Protein AF-A0AAW9IAW8-F1 (afdb_monomer_lite)

Organism: Clostridium perfringens (NCBI:txid1502)

Sequence (149 aa):
YLLDQFAISFFNNRTDEYGGSLENRLRFSCEIVQEIKKKCGEDYPVSLRYSIKSFIKDWCKGGLPGEEFEEMGRDIPEGIEAAKILVAAGYDALNGDVGSYDSWYWSHPPMYQKKGLYLPYNEILKNAVDVPIITAGRMEDPELASDAI

Radius of gyration: 15.53 Å; chains: 1; bounding box: 40×34×40 Å

Foldseek 3Di:
DVLQCLQWQLNAPDPDQSDDDNCSSCVVVLVVQLVVCVVVHLPDAAEEAAALEAQDQDVLAGHDVVDDHDRNTHDNVSSLVNLVSNVVSRHQEYAYFHHDPSNVCRRVPDPPDDAQPCQVVVVSNVVRDDHYYRYDGRPVDVVCVVPGD

Structure (mmCIF, N/CA/C/O backbone):
data_AF-A0AAW9IAW8-F1
#
_entry.id   AF-A0AAW9IAW8-F1
#
loop_
_atom_site.group_PDB
_atom_site.id
_atom_site.type_symbol
_atom_site.label_atom_id
_atom_site.label_alt_id
_atom_site.label_comp_id
_atom_site.label_asym_id
_atom_site.label_entity_id
_atom_site.label_seq_id
_atom_site.pdbx_PDB_ins_code
_atom_site.Cartn_x
_atom_site.Cartn_y
_atom_site.Cartn_z
_atom_site.occupancy
_atom_site.B_iso_or_equiv
_atom_site.auth_seq_id
_atom_site.auth_comp_id
_atom_site.auth_asym_id
_atom_site.auth_atom_id
_atom_site.pdbx_PDB_model_num
ATOM 1 N N . TYR A 1 1 ? -0.659 8.633 -1.131 1.00 90.62 1 TYR A N 1
ATOM 2 C CA . TYR A 1 1 ? -1.938 9.289 -0.745 1.00 90.62 1 TYR A CA 1
ATOM 3 C C . TYR A 1 1 ? -1.949 9.613 0.750 1.00 90.62 1 TYR A C 1
ATOM 5 O O . TYR A 1 1 ? -0.890 9.532 1.348 1.00 90.62 1 TYR A O 1
ATOM 13 N N . LEU A 1 2 ? -3.083 10.004 1.359 1.00 96.50 2 LEU A N 1
ATOM 14 C CA . LEU A 1 2 ? -3.157 10.411 2.777 1.00 96.50 2 LEU A CA 1
ATOM 15 C C . LEU A 1 2 ? -2.524 9.386 3.733 1.00 96.50 2 LEU A C 1
ATOM 17 O O . LEU A 1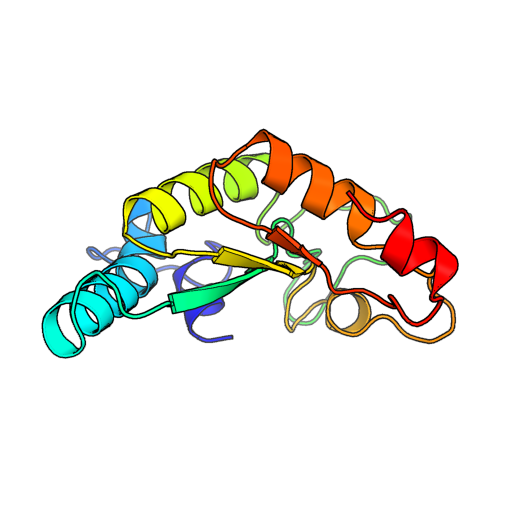 2 ? -1.711 9.759 4.569 1.00 96.50 2 LEU A O 1
ATOM 21 N N . LEU A 1 3 ? -2.844 8.097 3.578 1.00 96.50 3 LEU A N 1
ATOM 22 C CA . LEU A 1 3 ? -2.245 7.052 4.416 1.00 96.50 3 LEU A CA 1
ATOM 23 C C . LEU A 1 3 ? -0.727 6.966 4.231 1.00 96.50 3 LEU A C 1
ATOM 25 O O . LEU A 1 3 ? -0.013 6.820 5.212 1.00 96.50 3 LEU A O 1
ATOM 29 N N . ASP A 1 4 ? -0.213 7.154 3.012 1.00 95.00 4 ASP A N 1
ATOM 30 C CA . ASP A 1 4 ? 1.237 7.231 2.777 1.00 95.00 4 ASP A CA 1
ATOM 31 C C . ASP A 1 4 ? 1.866 8.496 3.361 1.00 95.00 4 ASP A C 1
ATOM 33 O O . ASP A 1 4 ? 3.003 8.450 3.816 1.00 95.00 4 ASP A O 1
ATOM 37 N N . GLN A 1 5 ? 1.144 9.622 3.371 1.00 95.75 5 GLN A N 1
ATOM 38 C CA . GLN A 1 5 ? 1.628 10.866 3.975 1.00 95.75 5 GLN A CA 1
ATOM 39 C C . GLN A 1 5 ? 1.830 10.719 5.482 1.00 95.75 5 GLN A C 1
ATOM 41 O O . GLN A 1 5 ? 2.714 11.371 6.020 1.00 95.75 5 GLN A O 1
ATOM 46 N N . PHE A 1 6 ? 1.043 9.867 6.145 1.00 97.94 6 PHE A N 1
ATOM 47 C CA . PHE A 1 6 ? 1.281 9.465 7.532 1.00 97.94 6 PHE A CA 1
ATOM 48 C C . PHE A 1 6 ? 2.351 8.374 7.626 1.00 97.94 6 PHE A C 1
ATOM 50 O O . PHE A 1 6 ? 3.254 8.459 8.456 1.00 97.94 6 PHE A O 1
ATOM 57 N N . ALA A 1 7 ? 2.273 7.360 6.768 1.00 96.69 7 ALA A N 1
ATOM 58 C CA . ALA A 1 7 ? 3.070 6.154 6.895 1.00 96.69 7 ALA A CA 1
ATOM 59 C C . ALA A 1 7 ? 4.531 6.314 6.465 1.00 96.69 7 ALA A C 1
ATOM 61 O O . ALA A 1 7 ? 5.339 5.509 6.901 1.00 96.69 7 ALA A O 1
ATOM 62 N N . ILE A 1 8 ? 4.898 7.271 5.610 1.00 96.25 8 ILE A N 1
ATOM 63 C CA . ILE A 1 8 ? 6.266 7.427 5.086 1.0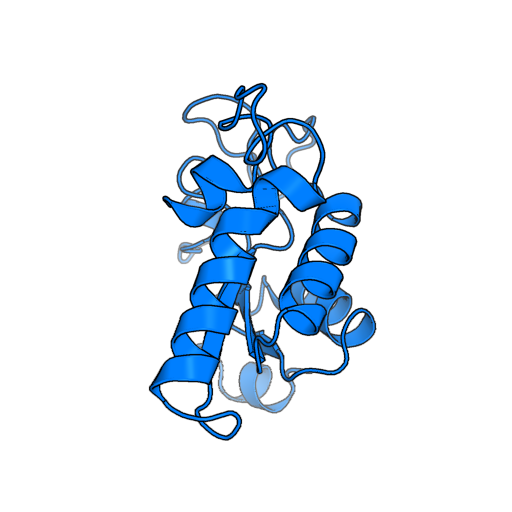0 96.25 8 ILE A CA 1
ATOM 64 C C . ILE A 1 8 ? 6.962 8.581 5.814 1.00 96.25 8 ILE A C 1
ATOM 66 O O . ILE A 1 8 ? 6.464 9.708 5.822 1.00 96.25 8 ILE A O 1
ATOM 70 N N . SER A 1 9 ? 8.133 8.311 6.393 1.00 96.00 9 SER A N 1
ATOM 71 C CA . SER A 1 9 ? 8.929 9.283 7.163 1.00 96.00 9 SER A CA 1
ATOM 72 C C . SER A 1 9 ? 9.301 10.537 6.363 1.00 96.00 9 SER A C 1
ATOM 74 O O . SER A 1 9 ? 9.316 11.628 6.920 1.00 96.00 9 SER A O 1
ATOM 76 N N . PHE A 1 10 ? 9.510 10.408 5.050 1.00 95.88 10 PHE A N 1
ATOM 77 C CA . PHE A 1 10 ? 9.766 11.535 4.147 1.00 95.88 10 PHE A CA 1
ATOM 78 C C . PHE A 1 10 ? 8.673 12.614 4.187 1.00 95.88 10 PHE A C 1
ATOM 80 O O . PHE A 1 10 ? 8.967 13.808 4.128 1.00 95.88 10 PHE A O 1
ATOM 87 N N . PHE A 1 11 ? 7.407 12.205 4.311 1.00 95.88 11 PHE A N 1
ATOM 88 C CA . PHE A 1 11 ? 6.271 13.126 4.377 1.00 95.88 11 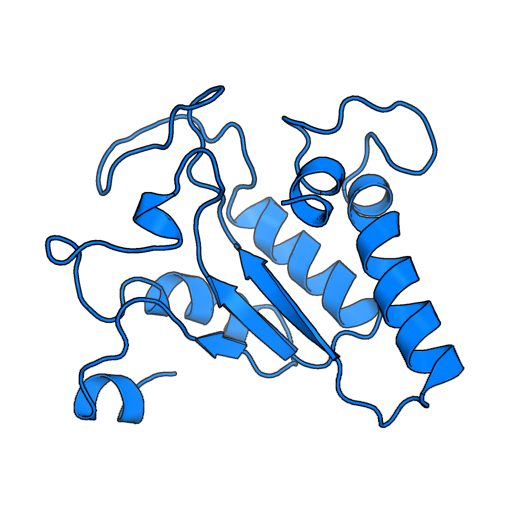PHE A CA 1
ATOM 89 C C . PHE A 1 11 ? 5.874 13.447 5.821 1.00 95.88 11 PHE A C 1
ATOM 91 O O . PHE A 1 11 ? 5.493 14.581 6.123 1.00 95.88 11 PHE A O 1
ATOM 98 N N . ASN A 1 12 ? 5.975 12.467 6.721 1.00 97.56 12 ASN A N 1
ATOM 99 C CA . ASN A 1 12 ? 5.549 12.606 8.104 1.00 97.56 12 ASN A CA 1
ATOM 100 C C . ASN A 1 12 ? 6.699 13.005 9.034 1.00 97.56 12 ASN A C 1
ATOM 102 O O . ASN A 1 12 ? 7.384 12.162 9.610 1.00 97.56 12 ASN A O 1
ATOM 106 N N . ASN A 1 13 ? 6.824 14.311 9.250 1.00 97.12 13 ASN A N 1
ATOM 107 C CA . ASN A 1 13 ? 7.800 14.904 10.166 1.00 97.12 13 ASN A CA 1
ATOM 108 C C . ASN A 1 13 ? 7.183 15.288 11.527 1.00 97.12 13 ASN A C 1
ATOM 110 O O . ASN A 1 13 ? 7.689 16.175 12.216 1.00 97.12 13 ASN A O 1
ATOM 114 N N . ARG A 1 14 ? 6.045 14.686 11.900 1.00 97.94 14 ARG A N 1
ATOM 115 C CA . ARG A 1 14 ? 5.368 14.967 13.175 1.00 97.94 14 ARG A CA 1
ATOM 116 C C . ARG A 1 14 ? 6.168 14.406 14.350 1.00 97.94 14 ARG A C 1
ATOM 118 O O . ARG A 1 14 ? 6.861 13.400 14.227 1.00 97.94 14 ARG A O 1
ATOM 125 N N . THR A 1 15 ? 5.998 15.027 15.512 1.00 97.94 15 THR A N 1
ATOM 126 C CA . THR A 1 15 ? 6.614 14.606 16.783 1.00 97.94 15 THR A CA 1
ATOM 127 C C . THR A 1 15 ? 5.586 14.181 17.834 1.00 97.94 15 THR A C 1
ATOM 129 O O . THR A 1 15 ? 5.933 14.028 19.001 1.00 97.94 15 THR A O 1
ATOM 132 N N . ASP A 1 16 ? 4.317 14.065 17.447 1.00 98.25 16 ASP A N 1
ATOM 133 C CA . ASP A 1 16 ? 3.243 13.556 18.300 1.00 98.25 16 ASP A CA 1
ATOM 134 C C . ASP A 1 16 ? 3.035 12.048 18.099 1.00 98.25 16 ASP A C 1
ATOM 136 O O . ASP A 1 16 ? 3.843 11.375 17.453 1.00 98.25 16 ASP A O 1
ATOM 140 N N . GLU A 1 17 ? 1.955 11.496 18.652 1.00 98.12 17 GLU A N 1
ATOM 141 C CA . GLU A 1 17 ? 1.655 10.063 18.612 1.00 98.12 17 GLU A CA 1
ATOM 142 C C . GLU A 1 17 ? 1.400 9.491 17.206 1.00 98.12 17 GLU A C 1
ATOM 144 O O . GLU A 1 17 ? 1.306 8.269 17.064 1.00 98.12 17 GLU A O 1
ATOM 149 N N . TYR A 1 18 ? 1.334 10.338 16.173 1.00 98.25 18 TYR A N 1
ATOM 150 C CA . TYR A 1 18 ? 1.190 9.933 14.773 1.00 98.25 18 TYR A CA 1
ATOM 151 C C . TYR A 1 18 ? 2.483 10.076 13.958 1.00 98.25 18 TYR A C 1
ATOM 153 O O . TYR A 1 18 ? 2.448 9.903 12.741 1.00 98.25 18 TYR A O 1
ATOM 161 N N . GLY A 1 19 ? 3.616 10.424 14.577 1.00 97.50 19 GLY A N 1
ATOM 162 C CA . GLY A 1 19 ? 4.909 10.586 13.905 1.00 97.50 19 GLY A CA 1
ATOM 163 C C . GLY A 1 19 ? 6.081 9.922 14.629 1.00 97.50 19 GLY A C 1
ATOM 164 O O . GLY A 1 19 ? 5.947 9.359 15.719 1.00 97.50 19 GLY A O 1
ATOM 165 N N . GLY A 1 20 ? 7.257 9.972 14.001 1.00 96.75 20 GLY A N 1
ATOM 166 C CA . GLY A 1 20 ? 8.473 9.334 14.506 1.00 96.75 20 GLY A CA 1
ATOM 167 C C . GLY A 1 20 ? 8.544 7.846 14.157 1.00 96.75 20 GLY A C 1
ATOM 168 O O . GLY A 1 20 ? 8.893 7.490 13.029 1.00 96.75 20 GLY A O 1
ATOM 169 N N . SER A 1 21 ? 8.249 6.973 15.124 1.00 97.75 21 SER A N 1
ATOM 170 C CA . SER A 1 21 ? 8.378 5.519 14.940 1.00 97.75 21 SER A CA 1
ATOM 171 C C . SER A 1 21 ? 7.435 4.986 13.853 1.00 97.75 21 SER A C 1
ATOM 173 O O . SER A 1 21 ? 6.449 5.633 13.489 1.00 97.75 21 SER A O 1
ATOM 175 N N . LEU A 1 22 ? 7.736 3.800 13.315 1.00 97.81 22 LEU A N 1
ATOM 176 C CA . LEU A 1 22 ? 6.896 3.170 12.294 1.00 97.81 22 LEU A CA 1
ATOM 177 C C . LEU A 1 22 ? 5.479 2.901 12.824 1.00 97.81 22 LEU A C 1
ATOM 179 O O . LEU A 1 22 ? 4.499 3.172 12.135 1.00 97.81 22 LEU A O 1
ATOM 183 N N . GLU A 1 23 ? 5.365 2.452 14.072 1.00 98.12 23 GLU A N 1
ATOM 184 C CA . GLU A 1 23 ? 4.093 2.189 14.747 1.00 98.12 23 GLU A CA 1
ATOM 185 C C . GLU A 1 23 ? 3.245 3.457 14.863 1.00 98.12 23 GLU A C 1
ATOM 187 O O . GLU A 1 23 ? 2.051 3.428 14.573 1.00 98.12 23 GLU A O 1
ATOM 192 N N . ASN A 1 24 ? 3.854 4.588 15.233 1.00 98.44 24 ASN A N 1
ATOM 193 C CA . ASN A 1 24 ? 3.153 5.868 15.307 1.00 98.44 24 ASN A CA 1
ATOM 194 C C . ASN A 1 24 ? 2.713 6.354 13.923 1.00 98.44 24 ASN A C 1
ATOM 196 O O . ASN A 1 24 ? 1.574 6.779 13.749 1.00 98.44 24 ASN A O 1
ATOM 200 N N . ARG A 1 25 ? 3.581 6.239 12.914 1.00 98.38 25 ARG A N 1
ATOM 201 C CA . ARG A 1 25 ? 3.252 6.600 11.527 1.00 98.38 25 ARG A CA 1
ATOM 202 C C . ARG A 1 25 ? 2.105 5.762 10.954 1.00 98.38 25 ARG A C 1
ATOM 204 O O . ARG A 1 25 ? 1.297 6.274 10.181 1.00 98.38 25 ARG A O 1
ATOM 211 N N . LEU A 1 26 ? 2.009 4.490 11.338 1.00 98.44 26 LEU A N 1
ATOM 212 C CA . LEU A 1 26 ? 0.940 3.580 10.911 1.00 98.44 26 LEU A CA 1
ATOM 213 C C . LEU A 1 26 ? -0.311 3.641 11.792 1.00 98.44 26 LEU A C 1
ATOM 215 O O . LEU A 1 26 ? -1.353 3.142 11.367 1.00 98.44 26 LEU A O 1
ATOM 219 N N . ARG A 1 27 ? -0.245 4.287 12.964 1.00 98.56 27 ARG A N 1
ATOM 220 C CA . ARG A 1 27 ? -1.353 4.404 13.927 1.00 98.56 27 ARG A CA 1
ATOM 221 C C . ARG A 1 27 ? -2.654 4.823 13.261 1.00 98.56 27 ARG A C 1
ATOM 223 O O . ARG A 1 27 ? -3.670 4.171 13.458 1.00 98.56 27 ARG A O 1
ATOM 230 N N . PHE A 1 28 ? -2.598 5.850 12.415 1.00 98.50 28 PHE A N 1
ATOM 231 C CA . PHE A 1 28 ? -3.776 6.353 11.714 1.00 98.50 28 PHE A CA 1
ATOM 232 C C . PHE A 1 28 ? -4.423 5.283 10.814 1.00 98.50 28 PHE A C 1
ATOM 234 O O . PHE A 1 28 ? -5.636 5.089 10.842 1.00 98.50 28 PHE A O 1
ATOM 241 N N . SER A 1 29 ? -3.617 4.530 10.060 1.00 98.31 29 SER A N 1
ATOM 242 C CA . SER A 1 29 ? -4.098 3.424 9.220 1.00 98.31 29 SER A CA 1
ATOM 243 C C . SER A 1 29 ? -4.671 2.266 10.043 1.00 98.31 29 SER A C 1
ATOM 245 O O . SER A 1 29 ? -5.621 1.621 9.595 1.00 98.31 29 SER A O 1
ATOM 247 N N . CYS A 1 30 ? -4.106 1.999 11.223 1.00 98.62 30 CYS A N 1
ATOM 248 C CA . CYS A 1 30 ? -4.581 0.970 12.148 1.00 98.62 30 CYS A CA 1
ATOM 249 C C . CYS A 1 30 ? -5.922 1.356 12.788 1.00 98.62 30 CYS A C 1
ATOM 251 O O . CYS A 1 30 ? -6.853 0.557 12.798 1.00 98.62 30 CYS A O 1
ATOM 253 N N . GLU A 1 31 ? -6.055 2.592 13.265 1.00 98.62 31 GLU A N 1
ATOM 254 C CA . GLU A 1 31 ? -7.296 3.098 13.866 1.00 98.62 31 GLU A CA 1
ATOM 255 C C . GLU A 1 31 ? -8.457 3.090 12.863 1.00 98.62 31 GLU A C 1
ATOM 257 O O . GLU A 1 31 ? -9.585 2.761 13.227 1.00 98.62 31 GLU A O 1
ATOM 262 N N . ILE A 1 32 ? -8.186 3.371 11.583 1.00 98.50 32 ILE A N 1
ATOM 263 C CA . ILE A 1 32 ? -9.199 3.299 10.521 1.00 98.50 32 ILE A CA 1
ATOM 264 C C . ILE A 1 32 ? -9.787 1.891 10.403 1.00 98.50 32 ILE A C 1
ATOM 266 O O . ILE A 1 32 ? -11.010 1.748 10.421 1.00 98.50 32 ILE A O 1
ATOM 270 N N . VAL A 1 33 ? -8.955 0.850 10.282 1.00 98.50 33 VAL A N 1
ATOM 271 C CA . VAL A 1 33 ? -9.476 -0.520 10.142 1.00 98.50 33 VAL A CA 1
ATOM 272 C C . VAL A 1 33 ? -10.175 -0.983 11.415 1.00 98.50 33 VAL A C 1
ATOM 274 O O . VAL A 1 33 ? -11.253 -1.566 11.331 1.00 98.50 33 VAL A O 1
ATOM 277 N N . GLN A 1 34 ? -9.645 -0.630 12.586 1.00 98.50 34 GLN A N 1
ATOM 278 C CA . GLN A 1 34 ? -10.258 -0.952 13.875 1.00 98.50 34 GLN A CA 1
ATOM 279 C C . GLN A 1 34 ? -11.643 -0.313 14.028 1.00 98.50 34 GLN A C 1
ATOM 281 O O . GLN A 1 34 ? -12.587 -0.980 14.450 1.00 98.50 34 GLN A O 1
ATOM 286 N N . GLU A 1 35 ? -11.810 0.954 13.643 1.00 98.56 35 GLU A N 1
ATOM 287 C CA . GLU A 1 35 ? -13.119 1.612 13.692 1.00 98.56 35 GLU A CA 1
ATOM 288 C C . GLU A 1 35 ? -14.087 1.067 12.628 1.00 98.56 35 GLU A C 1
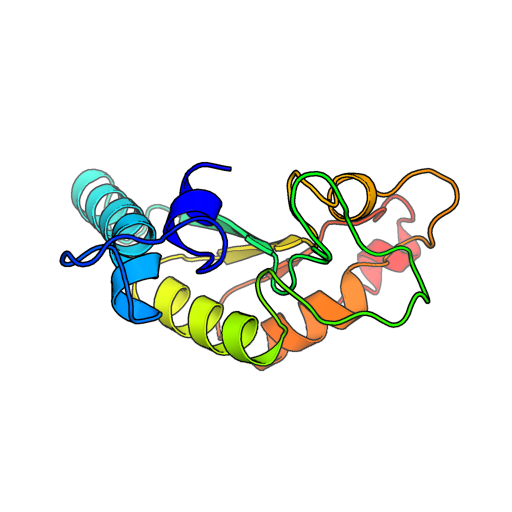ATOM 290 O O . GLU A 1 35 ? -15.284 0.952 12.905 1.00 98.56 35 GLU A O 1
ATOM 295 N N . ILE A 1 36 ? -13.599 0.648 11.451 1.00 98.50 36 ILE A N 1
ATOM 296 C CA . ILE A 1 36 ? -14.427 -0.071 10.465 1.00 98.50 36 ILE A CA 1
ATOM 297 C C . ILE A 1 36 ? -14.927 -1.393 11.059 1.00 98.50 36 ILE A C 1
ATOM 299 O O . ILE A 1 36 ? -16.135 -1.636 11.048 1.00 98.50 36 ILE A O 1
ATOM 303 N N . LYS A 1 37 ? -14.038 -2.219 11.621 1.00 98.19 37 LYS A N 1
ATOM 304 C CA . LYS A 1 37 ? -14.382 -3.515 12.234 1.00 98.19 37 LYS A CA 1
ATOM 305 C C . LYS A 1 37 ? -15.356 -3.350 13.399 1.00 98.19 37 LYS A C 1
ATOM 307 O O . LYS A 1 37 ? -16.404 -3.988 13.430 1.00 98.19 37 LYS A O 1
ATOM 312 N N . LYS A 1 38 ? -15.119 -2.377 14.278 1.00 98.38 38 LYS A N 1
ATOM 313 C CA . LYS A 1 38 ? -16.029 -2.028 15.381 1.00 98.38 38 LYS A CA 1
ATOM 314 C C . LYS A 1 38 ? -17.422 -1.607 14.910 1.00 98.38 38 LYS A C 1
ATOM 316 O O . LYS A 1 38 ? -18.407 -1.864 15.603 1.00 98.38 38 LYS A O 1
ATOM 321 N N . LYS A 1 39 ? -17.528 -0.924 13.765 1.00 98.50 39 LYS A N 1
ATOM 322 C CA . LYS A 1 39 ? -18.808 -0.416 13.255 1.00 98.50 39 LYS A CA 1
ATOM 323 C C . LYS A 1 39 ? -19.568 -1.430 12.403 1.00 98.50 39 LYS A C 1
ATOM 325 O O . LYS A 1 39 ? -20.799 -1.444 12.457 1.00 98.50 39 LYS A O 1
ATOM 330 N N . CYS A 1 40 ? -18.851 -2.228 11.620 1.00 98.19 40 CYS A N 1
ATOM 331 C CA . CYS A 1 40 ? -19.409 -3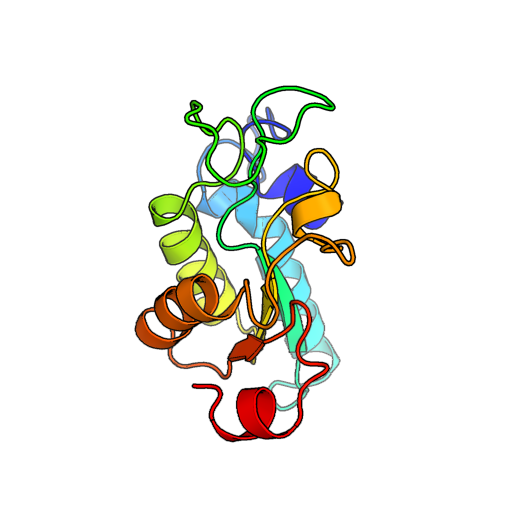.137 10.620 1.00 98.19 40 CYS A CA 1
ATOM 332 C C . CYS A 1 40 ? -19.406 -4.611 11.063 1.00 98.19 40 CYS A C 1
ATOM 334 O O . CYS A 1 40 ? -20.108 -5.415 10.456 1.00 98.19 40 CYS A O 1
ATOM 336 N N . GLY A 1 41 ? -18.669 -4.948 12.124 1.00 97.31 41 GLY A N 1
ATOM 337 C CA . GLY A 1 41 ? -18.450 -6.308 12.615 1.00 97.31 41 GLY A CA 1
ATOM 338 C C . GLY A 1 41 ? -17.113 -6.894 12.154 1.00 97.31 41 GLY A C 1
ATOM 339 O O . GLY A 1 41 ? -16.578 -6.512 11.112 1.00 97.31 41 GLY A O 1
ATOM 340 N N . GLU A 1 42 ? -16.593 -7.852 12.925 1.00 96.06 42 GLU A N 1
ATOM 341 C CA . GLU A 1 42 ? -15.297 -8.496 12.658 1.00 96.06 42 GLU A CA 1
ATOM 342 C C . GLU A 1 42 ? -15.264 -9.241 11.313 1.00 96.06 42 GLU A C 1
ATOM 344 O O . GLU A 1 42 ? -14.247 -9.225 10.622 1.00 96.06 42 GLU A O 1
ATOM 349 N N . ASP A 1 43 ? -16.402 -9.799 10.889 1.00 96.62 43 ASP A N 1
ATOM 350 C CA . ASP A 1 43 ? -16.542 -10.530 9.622 1.00 96.62 43 ASP A CA 1
ATOM 351 C C . ASP A 1 43 ? -16.629 -9.612 8.385 1.00 96.62 43 ASP A C 1
ATOM 353 O O . ASP A 1 43 ? -16.691 -10.098 7.254 1.00 96.62 43 ASP A O 1
ATOM 357 N N . TYR A 1 44 ? -16.672 -8.284 8.560 1.00 98.06 44 TYR A N 1
ATOM 358 C CA . TYR A 1 44 ? -16.715 -7.351 7.435 1.00 98.06 44 TYR A CA 1
ATOM 359 C C . TYR A 1 44 ? -15.327 -7.251 6.778 1.00 98.06 44 TYR A C 1
ATOM 361 O O . TYR A 1 44 ? -14.388 -6.811 7.446 1.00 98.06 44 TYR A O 1
ATOM 369 N N . PRO A 1 45 ? -15.160 -7.616 5.491 1.00 97.62 45 PRO A N 1
ATOM 370 C CA . PRO A 1 45 ? -13.847 -7.656 4.860 1.00 97.62 45 PRO A CA 1
ATOM 371 C C . PRO A 1 45 ? -13.313 -6.249 4.569 1.00 97.62 45 PRO A C 1
ATOM 373 O O . PRO A 1 45 ? -13.978 -5.427 3.931 1.00 97.62 45 PRO A O 1
ATOM 376 N N . VAL A 1 46 ? -12.077 -5.987 4.987 1.00 98.25 46 VAL A N 1
ATOM 377 C CA . VAL A 1 46 ? -11.360 -4.730 4.775 1.00 98.25 46 VAL A CA 1
ATOM 378 C C . VAL A 1 46 ? -10.007 -5.020 4.138 1.00 98.25 46 VAL A C 1
ATOM 380 O O . VAL A 1 46 ? -9.108 -5.580 4.760 1.00 98.25 46 VAL A O 1
ATOM 383 N N . SER A 1 47 ? -9.840 -4.591 2.889 1.00 97.69 47 SER A N 1
ATOM 384 C CA . SER A 1 47 ? -8.559 -4.660 2.184 1.00 97.69 47 SER A CA 1
ATOM 385 C C . SER A 1 47 ? -7.859 -3.305 2.163 1.00 97.69 47 SER A C 1
ATOM 387 O O . SER A 1 47 ? -8.515 -2.288 1.915 1.00 97.69 47 SER A O 1
ATOM 389 N N . LEU A 1 48 ? -6.533 -3.292 2.297 1.00 97.50 48 LEU A N 1
ATOM 390 C CA . LEU A 1 48 ? -5.718 -2.091 2.096 1.00 97.50 48 LEU A CA 1
ATOM 391 C C . LEU A 1 48 ? -4.970 -2.158 0.766 1.00 97.50 48 LEU A C 1
ATOM 393 O O . LEU A 1 48 ? -4.302 -3.149 0.488 1.00 97.50 48 LEU A O 1
ATOM 397 N N . ARG A 1 49 ? -5.018 -1.085 -0.032 1.00 95.62 49 ARG A N 1
ATOM 398 C CA . ARG A 1 49 ? -4.082 -0.920 -1.152 1.00 95.62 49 ARG A CA 1
ATOM 399 C C . ARG A 1 49 ? -2.732 -0.476 -0.610 1.00 95.62 49 ARG A C 1
ATOM 401 O O . ARG A 1 49 ? -2.648 0.578 0.018 1.00 95.62 49 ARG A O 1
ATOM 408 N N . TYR A 1 50 ? -1.722 -1.313 -0.802 1.00 95.88 50 TYR A N 1
ATOM 409 C CA . TYR A 1 50 ? -0.486 -1.261 -0.044 1.00 95.88 50 TYR A CA 1
ATOM 410 C C . TYR A 1 50 ? 0.739 -1.453 -0.939 1.00 95.88 50 TYR A C 1
ATOM 412 O O . TYR A 1 50 ? 0.896 -2.496 -1.576 1.00 95.88 50 TYR A O 1
ATOM 420 N N . SER A 1 51 ? 1.639 -0.469 -0.892 1.00 95.12 51 SER A N 1
ATOM 421 C CA . SER A 1 51 ? 2.924 -0.514 -1.583 1.00 95.12 51 SER A CA 1
ATOM 422 C C . SER A 1 51 ? 4.030 -0.985 -0.644 1.00 95.12 51 SER A C 1
ATOM 424 O O . SER A 1 51 ? 4.338 -0.301 0.337 1.00 95.12 51 SER A O 1
ATOM 426 N N . ILE A 1 52 ? 4.680 -2.114 -0.948 1.00 95.50 52 ILE A N 1
ATOM 427 C CA . ILE A 1 52 ? 5.827 -2.588 -0.145 1.00 95.50 52 ILE A CA 1
ATOM 428 C C . ILE A 1 52 ? 7.064 -1.692 -0.315 1.00 95.50 52 ILE A C 1
ATOM 430 O O . ILE A 1 52 ? 7.864 -1.565 0.603 1.00 95.50 52 ILE A O 1
ATOM 434 N N . LYS A 1 53 ? 7.210 -1.037 -1.473 1.00 95.81 53 LYS A N 1
ATOM 435 C CA . LYS A 1 53 ? 8.319 -0.124 -1.779 1.00 95.81 53 LYS A CA 1
ATOM 436 C C . LYS A 1 53 ? 7.818 1.104 -2.528 1.00 95.81 53 LYS A C 1
ATOM 438 O O . LYS A 1 53 ? 7.026 0.965 -3.461 1.00 95.81 53 LYS A O 1
ATOM 443 N N . SER A 1 54 ? 8.290 2.290 -2.144 1.00 96.00 54 SER A N 1
ATOM 444 C CA . SER A 1 54 ? 7.789 3.564 -2.678 1.00 96.00 54 SER A CA 1
ATOM 445 C C . SER A 1 54 ? 8.507 4.065 -3.931 1.00 96.00 54 SER A C 1
ATOM 447 O O . SER A 1 54 ? 7.907 4.837 -4.674 1.00 96.00 54 SER A O 1
ATOM 449 N N . PHE A 1 55 ? 9.747 3.656 -4.202 1.00 96.25 55 PHE A N 1
ATOM 450 C CA . PHE A 1 55 ? 10.534 4.109 -5.358 1.00 96.25 55 PHE A CA 1
ATOM 451 C C . PHE A 1 55 ? 10.707 5.637 -5.457 1.00 96.25 55 PHE A C 1
ATOM 453 O O . PHE A 1 55 ? 10.680 6.198 -6.554 1.00 96.25 55 PHE A O 1
ATOM 460 N N . ILE A 1 56 ? 10.875 6.325 -4.330 1.00 96.25 56 ILE A N 1
ATOM 461 C CA . ILE A 1 56 ? 11.065 7.779 -4.253 1.00 96.25 56 ILE A CA 1
ATOM 462 C C . ILE A 1 56 ? 12.558 8.083 -4.121 1.00 96.25 56 ILE A C 1
ATOM 464 O O . ILE A 1 56 ? 13.223 7.572 -3.225 1.00 96.25 56 ILE A O 1
ATOM 468 N N . LYS A 1 57 ? 13.070 8.954 -4.995 1.00 95.25 57 LYS A N 1
ATOM 469 C CA . LYS A 1 57 ? 14.427 9.520 -4.907 1.00 95.25 57 LYS A CA 1
ATOM 470 C C . LYS A 1 57 ? 14.448 10.868 -4.202 1.00 95.25 57 LYS A C 1
ATOM 472 O O . LYS A 1 57 ? 15.430 11.211 -3.565 1.00 95.25 57 LYS A O 1
ATOM 477 N N . ASP A 1 58 ? 13.405 11.667 -4.409 1.00 94.44 58 ASP A N 1
ATOM 478 C CA . ASP A 1 58 ? 13.263 13.025 -3.883 1.00 94.44 58 ASP A CA 1
ATOM 479 C C . ASP A 1 58 ? 11.815 13.499 -4.108 1.00 94.44 58 ASP A C 1
ATOM 481 O O . ASP A 1 58 ? 11.026 12.829 -4.783 1.00 94.44 58 ASP A O 1
ATOM 485 N N . TRP A 1 59 ? 11.481 14.688 -3.612 1.00 92.19 59 TRP A N 1
ATOM 486 C CA . TRP A 1 59 ? 10.206 15.351 -3.861 1.00 92.19 59 TRP A CA 1
ATOM 487 C C . TRP A 1 59 ? 9.925 15.480 -5.363 1.00 92.19 59 TRP A C 1
ATOM 489 O O . TRP A 1 59 ? 10.710 16.066 -6.117 1.00 92.19 59 TRP A O 1
ATOM 499 N N . CYS A 1 60 ? 8.788 14.941 -5.799 1.00 91.38 60 CYS A N 1
ATOM 500 C CA . CYS A 1 60 ? 8.371 14.828 -7.194 1.00 91.38 60 CYS A CA 1
ATOM 501 C C . CYS A 1 60 ? 9.362 14.068 -8.098 1.00 91.38 60 CYS A C 1
ATOM 503 O O . CYS A 1 60 ? 9.368 14.282 -9.314 1.00 91.38 60 CYS A O 1
ATOM 505 N N . LYS A 1 61 ? 10.211 13.192 -7.541 1.00 94.38 61 LYS A N 1
ATOM 506 C CA . LYS A 1 61 ? 11.168 12.381 -8.309 1.00 94.38 61 LYS A CA 1
ATOM 507 C C . LYS A 1 61 ? 11.102 10.912 -7.896 1.00 94.38 61 LYS A C 1
ATOM 509 O O . LYS A 1 61 ? 11.694 10.506 -6.900 1.00 94.38 61 LYS A O 1
ATOM 514 N N . GLY A 1 62 ? 10.462 10.090 -8.720 1.00 94.38 62 GLY A N 1
ATOM 515 C CA . GLY A 1 62 ? 10.566 8.634 -8.629 1.00 94.38 62 GLY A CA 1
ATOM 516 C C . GLY A 1 62 ? 11.858 8.091 -9.248 1.00 94.38 62 GLY A C 1
ATOM 517 O O . GLY A 1 62 ? 12.401 8.705 -10.174 1.00 94.38 62 GLY A O 1
ATOM 518 N N . GLY A 1 63 ? 12.331 6.940 -8.775 1.00 94.31 63 GLY A N 1
ATOM 519 C CA . GLY A 1 63 ? 13.430 6.187 -9.393 1.00 94.31 63 GLY A CA 1
ATOM 520 C C . GLY A 1 63 ? 12.967 5.370 -10.594 1.00 94.31 63 GLY A C 1
ATOM 521 O O . GLY A 1 63 ? 11.881 4.809 -10.565 1.00 94.31 63 GLY A O 1
ATOM 522 N N . LEU A 1 64 ? 13.752 5.294 -11.662 1.00 91.38 64 LEU A N 1
ATOM 523 C CA . LEU A 1 64 ? 13.387 4.568 -12.879 1.00 91.38 64 LEU A CA 1
ATOM 524 C C . LEU A 1 64 ? 13.642 3.056 -12.738 1.00 91.38 64 LEU A C 1
ATOM 526 O O . LEU A 1 64 ? 14.495 2.637 -11.954 1.00 91.38 64 LEU A O 1
ATOM 530 N N . PRO A 1 65 ? 12.949 2.201 -13.514 1.00 87.25 65 PRO A N 1
ATOM 531 C CA . PRO A 1 65 ? 13.272 0.779 -13.566 1.00 87.25 65 PRO A CA 1
ATOM 532 C C . PRO A 1 65 ? 14.746 0.540 -13.931 1.00 87.25 65 PRO A C 1
ATOM 534 O O . PRO A 1 65 ? 15.202 0.974 -14.986 1.00 87.25 65 PRO A O 1
ATOM 537 N N . GLY A 1 66 ? 15.476 -0.167 -13.063 1.00 87.00 66 GLY A N 1
ATOM 538 C CA . GLY A 1 66 ? 16.905 -0.462 -13.236 1.00 87.00 66 GLY A CA 1
ATOM 539 C C . GLY A 1 66 ? 17.857 0.668 -12.830 1.00 87.00 66 GLY A C 1
ATOM 540 O O . GLY A 1 66 ? 19.066 0.500 -12.953 1.00 87.00 66 GLY A O 1
ATOM 541 N N . GLU A 1 67 ? 17.343 1.801 -12.353 1.00 92.69 67 GLU A N 1
ATOM 542 C CA . GLU A 1 67 ? 18.162 2.863 -11.774 1.00 92.69 67 GLU A CA 1
ATOM 543 C C . GLU A 1 67 ? 18.560 2.505 -10.337 1.00 92.69 67 GLU A C 1
ATOM 545 O O . GLU A 1 67 ? 17.725 2.070 -9.543 1.00 92.69 67 GLU A O 1
ATOM 550 N N . GLU A 1 68 ? 19.827 2.727 -9.994 1.00 92.69 68 GLU A N 1
ATOM 551 C CA . GLU A 1 68 ? 20.301 2.661 -8.613 1.00 92.69 68 GLU A CA 1
ATOM 552 C C . GLU A 1 68 ? 20.120 4.024 -7.939 1.00 92.69 68 GLU A C 1
ATOM 554 O O . GLU A 1 68 ? 20.538 5.055 -8.468 1.00 92.69 68 GLU A O 1
ATOM 559 N N . PHE A 1 69 ? 19.479 4.035 -6.772 1.00 94.00 69 PHE A N 1
ATOM 560 C CA . PHE A 1 69 ? 19.236 5.242 -5.988 1.00 94.00 69 PHE A CA 1
ATOM 561 C C . PHE A 1 69 ? 19.037 4.903 -4.509 1.00 94.00 69 PHE A C 1
ATOM 563 O O . PHE A 1 69 ? 18.697 3.772 -4.157 1.00 94.00 69 PHE A O 1
ATOM 570 N N . GLU A 1 70 ? 19.218 5.901 -3.648 1.00 94.12 70 GLU A N 1
ATOM 571 C CA . GLU A 1 70 ? 18.848 5.818 -2.237 1.00 94.12 70 GLU A CA 1
ATOM 572 C C . GLU A 1 70 ? 17.338 6.039 -2.090 1.00 94.12 70 GLU A C 1
ATOM 574 O O . GLU A 1 70 ? 16.800 7.051 -2.541 1.00 94.12 70 GLU A O 1
ATOM 579 N N . GLU A 1 71 ? 16.642 5.062 -1.507 1.00 95.56 71 GLU A N 1
ATOM 580 C CA . GLU A 1 71 ? 15.199 5.146 -1.287 1.00 95.56 71 GLU A CA 1
ATOM 581 C C . GLU A 1 71 ? 14.905 6.159 -0.178 1.00 95.56 71 GLU A C 1
ATOM 583 O O . GLU A 1 71 ? 15.210 5.919 0.986 1.00 95.56 71 GLU A O 1
ATOM 588 N N . MET A 1 72 ? 14.272 7.270 -0.549 1.00 95.44 72 MET A N 1
ATOM 589 C CA . MET A 1 72 ? 13.781 8.272 0.399 1.00 95.44 72 MET A CA 1
ATOM 590 C C . MET A 1 72 ? 12.402 7.913 0.958 1.00 95.44 72 MET A C 1
ATOM 592 O O . MET A 1 72 ? 12.003 8.447 1.988 1.00 95.44 72 MET A O 1
ATOM 596 N N . GLY A 1 73 ? 11.642 7.061 0.262 1.00 94.69 73 GLY A N 1
ATOM 597 C CA . GLY A 1 73 ? 10.335 6.590 0.707 1.00 94.69 73 GLY A CA 1
ATOM 598 C C . GLY A 1 73 ? 10.430 5.348 1.592 1.00 94.69 73 GLY A C 1
ATOM 599 O O . GLY A 1 73 ? 11.347 5.194 2.391 1.00 94.69 73 GLY A O 1
ATOM 600 N N . ARG A 1 74 ? 9.462 4.439 1.449 1.00 95.44 74 ARG A N 1
ATOM 601 C CA . ARG A 1 74 ? 9.489 3.137 2.120 1.00 95.44 74 ARG A CA 1
ATOM 602 C C . ARG A 1 74 ? 10.362 2.156 1.341 1.00 95.44 74 ARG A C 1
ATOM 604 O O . ARG A 1 74 ? 10.156 1.975 0.135 1.00 95.44 74 ARG A O 1
ATOM 611 N N . ASP A 1 75 ? 11.289 1.499 2.028 1.00 96.00 75 ASP A N 1
ATOM 612 C CA . ASP A 1 75 ? 12.068 0.383 1.496 1.00 96.00 75 ASP A CA 1
ATOM 613 C C . ASP A 1 75 ? 11.420 -0.977 1.820 1.00 96.00 75 ASP A C 1
ATOM 615 O O . ASP A 1 75 ? 10.404 -1.054 2.505 1.00 96.00 75 ASP A O 1
ATOM 619 N N . ILE A 1 76 ? 11.973 -2.071 1.284 1.00 96.88 76 ILE A N 1
ATOM 620 C CA . ILE A 1 76 ? 11.377 -3.408 1.453 1.00 96.88 76 ILE A CA 1
ATOM 621 C C . ILE A 1 76 ? 11.381 -3.862 2.926 1.00 96.88 76 ILE A C 1
ATOM 623 O O . ILE A 1 76 ? 10.342 -4.351 3.368 1.00 96.88 76 ILE A O 1
ATOM 627 N N . PRO A 1 77 ? 12.479 -3.720 3.700 1.00 97.56 77 PRO A N 1
ATOM 628 C CA . PRO A 1 77 ? 12.474 -4.052 5.125 1.00 97.56 77 PRO A CA 1
ATOM 629 C C . PRO A 1 77 ? 11.413 -3.297 5.934 1.00 97.56 77 PRO A C 1
ATOM 631 O O . PRO A 1 77 ? 10.634 -3.940 6.640 1.00 97.56 77 PRO A O 1
ATOM 634 N N . GLU A 1 78 ? 11.319 -1.967 5.800 1.00 97.38 78 GLU A N 1
ATOM 635 C CA . GLU A 1 78 ? 10.256 -1.192 6.456 1.00 97.38 78 GLU A CA 1
ATOM 636 C C . GLU A 1 78 ? 8.872 -1.612 5.934 1.00 97.38 78 GLU A C 1
ATOM 638 O O . GLU A 1 78 ? 7.912 -1.692 6.700 1.00 97.38 78 GLU A O 1
ATOM 643 N N . GLY A 1 79 ? 8.772 -1.939 4.643 1.00 97.50 79 GLY A N 1
ATOM 644 C CA . GLY A 1 79 ? 7.577 -2.478 4.001 1.00 97.50 79 GLY A CA 1
ATOM 645 C C . GLY A 1 79 ? 7.053 -3.756 4.652 1.00 97.50 79 GLY A C 1
ATOM 646 O O . GLY A 1 79 ? 5.876 -3.859 4.993 1.00 97.50 79 GLY A O 1
ATOM 647 N N . ILE A 1 80 ? 7.929 -4.724 4.888 1.00 98.19 80 ILE A N 1
ATOM 648 C CA . ILE A 1 80 ? 7.569 -5.991 5.532 1.00 98.19 80 ILE A CA 1
ATOM 649 C C . ILE A 1 80 ? 7.036 -5.750 6.949 1.00 98.19 80 ILE A C 1
ATOM 651 O O . ILE A 1 80 ? 5.983 -6.278 7.310 1.00 98.19 80 ILE A O 1
ATOM 655 N N . GLU A 1 81 ? 7.726 -4.932 7.745 1.00 98.25 81 GLU A N 1
ATOM 656 C CA . GLU A 1 81 ? 7.295 -4.640 9.117 1.00 98.25 81 GLU A CA 1
ATOM 657 C C . GLU A 1 81 ? 5.981 -3.852 9.141 1.00 98.25 81 GLU A C 1
ATOM 659 O O . GLU A 1 81 ? 5.077 -4.166 9.917 1.00 98.25 81 GLU A O 1
ATOM 664 N N . ALA A 1 82 ? 5.810 -2.900 8.222 1.00 98.06 82 ALA A N 1
ATOM 665 C CA . ALA A 1 82 ? 4.558 -2.174 8.071 1.00 98.06 82 ALA A CA 1
ATOM 666 C C . ALA A 1 82 ? 3.392 -3.104 7.708 1.00 98.06 82 ALA A C 1
ATOM 668 O O . ALA A 1 82 ? 2.316 -2.986 8.294 1.00 98.06 82 ALA A O 1
ATOM 669 N N . ALA A 1 83 ? 3.596 -4.044 6.781 1.00 98.12 83 ALA A N 1
ATOM 670 C CA . ALA A 1 83 ? 2.578 -5.020 6.403 1.00 98.12 83 ALA A CA 1
ATOM 671 C C . ALA A 1 83 ? 2.142 -5.872 7.605 1.00 98.12 83 ALA A C 1
ATOM 673 O O . ALA A 1 83 ? 0.943 -6.022 7.837 1.00 98.12 83 ALA A O 1
ATOM 674 N N . LYS A 1 84 ? 3.089 -6.354 8.420 1.00 98.44 84 LYS A N 1
ATOM 675 C CA . LYS A 1 84 ? 2.787 -7.116 9.644 1.00 98.44 84 LYS A CA 1
ATOM 676 C C . LYS A 1 84 ? 1.973 -6.304 10.650 1.00 98.44 84 LYS A C 1
ATOM 678 O O . LYS A 1 84 ? 0.988 -6.814 11.176 1.00 98.44 84 LYS A O 1
ATOM 683 N N . ILE A 1 85 ? 2.350 -5.045 10.893 1.00 98.44 85 ILE A N 1
ATOM 684 C CA . ILE A 1 85 ? 1.623 -4.145 11.805 1.00 98.44 85 ILE A CA 1
ATOM 685 C C . ILE A 1 85 ? 0.184 -3.931 11.321 1.00 98.44 85 ILE A C 1
ATOM 687 O O . ILE A 1 85 ? -0.755 -4.004 12.112 1.00 98.44 85 ILE A O 1
ATOM 691 N N . LEU A 1 86 ? 0.001 -3.689 10.022 1.00 98.25 86 LEU A N 1
ATOM 692 C CA . LEU A 1 86 ? -1.313 -3.441 9.427 1.00 98.25 86 LEU A CA 1
ATOM 693 C C . LEU A 1 86 ? -2.198 -4.693 9.485 1.00 98.25 86 LEU A C 1
ATOM 695 O O . LEU A 1 86 ? -3.355 -4.612 9.890 1.00 98.25 86 LEU A O 1
ATOM 699 N N . VAL A 1 87 ? -1.659 -5.863 9.150 1.00 98.12 87 VAL A N 1
ATOM 700 C CA . VAL A 1 87 ? -2.395 -7.132 9.255 1.00 98.12 87 VAL A CA 1
ATOM 701 C C . VAL A 1 87 ? -2.786 -7.419 10.703 1.00 98.12 87 VAL A C 1
ATOM 703 O O . VAL A 1 87 ? -3.948 -7.713 10.973 1.00 98.12 87 VAL A O 1
ATOM 706 N N . ALA A 1 88 ? -1.867 -7.227 11.654 1.00 98.06 88 ALA A N 1
ATOM 707 C CA . ALA A 1 88 ? -2.162 -7.369 13.079 1.00 98.06 88 ALA A CA 1
ATOM 708 C C . ALA A 1 88 ? -3.230 -6.376 13.581 1.00 98.06 88 ALA A C 1
ATOM 710 O O . ALA A 1 88 ? -3.906 -6.657 14.569 1.00 98.06 88 ALA A O 1
ATOM 711 N N . ALA A 1 89 ? -3.407 -5.232 12.911 1.00 97.94 89 ALA A N 1
ATOM 712 C CA . ALA A 1 89 ? -4.449 -4.262 13.237 1.00 97.94 89 ALA A CA 1
ATOM 713 C C . ALA A 1 89 ? -5.852 -4.666 12.747 1.00 97.94 89 ALA A C 1
ATOM 715 O O . ALA A 1 89 ? -6.827 -4.096 13.237 1.00 97.94 89 ALA A O 1
ATOM 716 N N . GLY A 1 90 ? -5.959 -5.627 11.821 1.00 97.50 90 GLY A N 1
ATOM 717 C CA . GLY A 1 90 ? -7.237 -6.194 11.374 1.00 97.50 90 GLY A CA 1
ATOM 718 C C . GLY A 1 90 ? -7.546 -6.061 9.881 1.00 97.50 90 GLY A C 1
ATOM 719 O O . GLY A 1 90 ? -8.702 -6.233 9.501 1.00 97.50 90 GLY A O 1
ATOM 720 N N . TYR A 1 91 ? -6.570 -5.732 9.025 1.00 98.31 91 TYR A N 1
ATOM 721 C CA . TYR A 1 91 ? -6.774 -5.809 7.571 1.00 98.31 91 TYR A CA 1
ATOM 722 C C . TYR A 1 91 ? -6.818 -7.272 7.112 1.00 98.31 91 TYR A C 1
ATOM 724 O O . TYR A 1 91 ? -5.891 -8.032 7.381 1.00 98.31 91 TYR A O 1
ATOM 732 N N . ASP A 1 92 ? -7.859 -7.648 6.367 1.00 98.25 92 ASP A N 1
ATOM 733 C CA . ASP A 1 92 ? -8.095 -9.034 5.932 1.00 98.25 92 ASP A CA 1
ATOM 734 C C . ASP A 1 92 ? -7.388 -9.388 4.622 1.00 98.25 92 ASP A C 1
ATOM 736 O O . ASP A 1 92 ? -7.314 -10.556 4.257 1.00 98.25 92 ASP A O 1
ATOM 740 N N . ALA A 1 93 ? -6.921 -8.389 3.874 1.00 98.00 93 ALA A N 1
ATOM 741 C CA . ALA A 1 93 ? -6.172 -8.580 2.639 1.00 98.00 93 ALA A CA 1
ATOM 742 C C . ALA A 1 93 ? -5.318 -7.351 2.319 1.00 98.00 93 ALA A C 1
ATOM 744 O O . ALA A 1 93 ? -5.700 -6.210 2.609 1.00 98.00 93 ALA A O 1
ATOM 745 N N . LEU A 1 94 ? -4.197 -7.574 1.636 1.00 97.56 94 LEU A N 1
ATOM 746 C CA . LEU A 1 94 ? -3.385 -6.501 1.068 1.00 97.56 94 LEU A CA 1
ATOM 747 C C . LEU A 1 94 ? -3.497 -6.539 -0.455 1.00 97.56 94 LEU A C 1
ATOM 749 O O . LEU A 1 94 ? -3.133 -7.518 -1.100 1.00 97.56 94 LEU A O 1
ATOM 753 N N . ASN A 1 95 ? -3.996 -5.458 -1.045 1.00 95.81 95 ASN A N 1
ATOM 754 C CA . ASN A 1 95 ? -3.909 -5.225 -2.479 1.00 95.81 95 ASN A CA 1
ATOM 755 C C . ASN A 1 95 ? -2.523 -4.650 -2.778 1.00 95.81 95 ASN A C 1
ATOM 757 O O . ASN A 1 95 ? -2.287 -3.456 -2.592 1.00 95.81 95 ASN A O 1
ATOM 761 N N . GLY A 1 96 ? -1.611 -5.550 -3.142 1.00 93.50 96 GLY A N 1
ATOM 762 C CA . GLY A 1 96 ? -0.192 -5.286 -3.302 1.00 93.50 96 GLY A CA 1
ATOM 763 C C . GLY A 1 96 ? 0.107 -4.554 -4.603 1.00 93.50 96 GLY A C 1
ATOM 764 O O . GLY A 1 96 ? -0.093 -5.088 -5.703 1.00 93.50 96 GLY A O 1
ATOM 765 N N . ASP A 1 97 ? 0.623 -3.339 -4.467 1.00 93.25 97 ASP A N 1
ATOM 766 C CA . ASP A 1 97 ? 1.231 -2.571 -5.542 1.00 93.25 97 ASP A CA 1
ATOM 767 C C . ASP A 1 97 ? 2.666 -2.156 -5.178 1.00 93.25 97 ASP A C 1
ATOM 769 O O . ASP A 1 97 ? 3.244 -2.584 -4.175 1.00 93.25 97 ASP A O 1
ATOM 773 N N . VAL A 1 98 ? 3.282 -1.347 -6.035 1.00 93.62 98 VAL A N 1
ATOM 774 C CA . VAL A 1 98 ? 4.530 -0.654 -5.723 1.00 93.62 98 VAL A CA 1
ATOM 775 C C . VAL A 1 98 ? 4.463 0.790 -6.200 1.00 93.62 98 VAL A C 1
ATOM 777 O O . VAL A 1 98 ? 3.627 1.164 -7.028 1.00 93.62 98 VAL A O 1
ATOM 780 N N . GLY A 1 99 ? 5.376 1.603 -5.688 1.00 93.69 99 GLY A N 1
ATOM 781 C CA . GLY A 1 99 ? 5.472 3.011 -6.021 1.00 93.69 99 GLY A CA 1
ATOM 782 C C . GLY A 1 99 ? 4.722 3.910 -5.051 1.00 93.69 99 GLY A C 1
ATOM 783 O O . GLY A 1 99 ? 4.312 3.523 -3.961 1.00 93.69 99 GLY A O 1
ATOM 784 N N . SER A 1 100 ? 4.596 5.159 -5.456 1.00 93.06 100 SER A N 1
ATOM 785 C CA . SER A 1 100 ? 3.909 6.220 -4.745 1.00 93.06 100 SER A CA 1
ATOM 786 C C . SER A 1 100 ? 3.440 7.266 -5.758 1.00 93.06 100 SER A C 1
ATOM 788 O O . SER A 1 100 ? 3.560 7.092 -6.973 1.00 93.06 100 SER A O 1
ATOM 790 N N . TYR A 1 101 ? 2.913 8.388 -5.269 1.00 90.88 101 TYR A N 1
ATOM 791 C CA . TYR A 1 101 ? 2.527 9.490 -6.146 1.00 90.88 101 TYR A CA 1
ATOM 792 C C . TYR A 1 101 ? 3.734 10.089 -6.894 1.00 90.88 101 TYR A C 1
ATOM 794 O O . TYR A 1 101 ? 3.663 10.317 -8.099 1.00 90.88 101 TYR A O 1
ATOM 802 N N . ASP A 1 102 ? 4.864 10.272 -6.209 1.00 91.56 102 ASP A N 1
ATOM 803 C CA . ASP A 1 102 ? 6.117 10.794 -6.774 1.00 91.56 102 ASP A CA 1
ATOM 804 C C . ASP A 1 102 ? 6.760 9.835 -7.785 1.00 91.56 102 ASP A C 1
ATOM 806 O O . ASP A 1 102 ? 7.513 10.250 -8.668 1.00 91.56 102 ASP A O 1
ATOM 810 N N . SER A 1 103 ? 6.433 8.548 -7.686 1.00 93.25 103 SER A N 1
ATOM 811 C CA . SER A 1 103 ? 6.914 7.480 -8.556 1.00 93.25 103 SER A CA 1
ATOM 812 C C . SER A 1 103 ? 5.756 6.837 -9.333 1.00 93.25 103 SER A C 1
ATOM 814 O O . SER A 1 103 ? 5.713 5.631 -9.550 1.00 93.25 103 SER A O 1
ATOM 816 N N . TRP A 1 104 ? 4.813 7.666 -9.798 1.00 90.12 104 TRP A N 1
ATOM 817 C CA . TRP A 1 104 ? 3.519 7.263 -10.370 1.00 90.12 104 TRP A CA 1
ATOM 818 C C . TRP A 1 104 ? 3.563 6.129 -11.400 1.00 90.12 104 TRP A C 1
ATOM 820 O O . TRP A 1 104 ? 2.667 5.290 -11.437 1.00 90.12 104 TRP A O 1
ATOM 830 N N . TYR A 1 105 ? 4.600 6.088 -12.236 1.00 91.31 105 TYR A N 1
ATOM 831 C CA . TYR A 1 105 ? 4.796 5.059 -13.261 1.00 91.31 105 TYR A CA 1
ATOM 832 C C . TYR A 1 105 ? 5.162 3.680 -12.694 1.00 91.31 105 TYR A C 1
ATOM 834 O O . TYR A 1 105 ? 5.230 2.725 -13.458 1.00 91.31 105 TYR A O 1
ATOM 842 N N . TRP A 1 106 ? 5.417 3.562 -11.392 1.00 93.56 106 TRP A N 1
ATOM 843 C CA . TRP A 1 106 ? 5.448 2.285 -10.687 1.00 93.56 106 TRP A CA 1
ATOM 844 C C . TRP A 1 106 ? 4.061 1.856 -10.266 1.00 93.56 106 TRP A C 1
ATOM 846 O O . TRP A 1 106 ? 3.756 0.697 -10.465 1.00 93.56 106 TRP A O 1
ATOM 856 N N . SER A 1 107 ? 3.222 2.765 -9.758 1.00 91.62 107 SER A N 1
ATOM 857 C CA . SER A 1 107 ? 1.845 2.447 -9.348 1.00 91.62 107 SER A CA 1
ATOM 858 C C . SER A 1 107 ? 0.890 2.273 -10.532 1.00 91.62 107 SER A C 1
ATOM 860 O O . SER A 1 107 ? -0.124 1.577 -10.416 1.00 91.62 107 SER A O 1
ATOM 862 N N . HIS A 1 108 ? 1.221 2.904 -11.661 1.00 90.88 108 HIS A N 1
ATOM 863 C CA . HIS A 1 108 ? 0.512 2.874 -12.940 1.00 90.88 108 HIS A CA 1
ATOM 864 C C . HIS A 1 108 ? 1.511 2.566 -14.069 1.00 90.88 108 HIS A C 1
ATOM 866 O O . HIS A 1 108 ? 1.872 3.455 -14.847 1.00 90.88 108 HIS A O 1
ATOM 872 N N . PRO A 1 109 ? 1.995 1.316 -14.137 1.00 91.94 109 PRO A N 1
ATOM 873 C CA . PRO A 1 109 ? 3.016 0.870 -15.078 1.00 91.94 109 PRO A CA 1
ATOM 874 C C . PRO A 1 109 ? 2.600 1.136 -16.533 1.00 91.94 109 PRO A C 1
ATOM 876 O O . PRO A 1 109 ? 1.588 0.593 -16.989 1.00 91.94 109 PRO A O 1
ATOM 879 N N . PRO A 1 110 ? 3.359 1.947 -17.297 1.00 91.25 110 PRO A N 1
ATOM 880 C CA . PRO A 1 110 ? 3.068 2.197 -18.703 1.00 91.25 110 PRO A CA 1
ATOM 881 C C . PRO A 1 110 ? 3.362 0.965 -19.571 1.00 91.25 110 PRO A C 1
ATOM 883 O O . PRO A 1 110 ? 4.046 0.025 -19.156 1.00 91.25 110 PRO A O 1
ATOM 886 N N . MET A 1 111 ? 2.923 1.018 -20.834 1.00 90.88 111 MET A N 1
ATOM 887 C CA . MET A 1 111 ? 3.067 -0.076 -21.810 1.00 90.88 111 MET A CA 1
ATOM 888 C C . MET A 1 111 ? 4.508 -0.574 -22.017 1.00 90.88 111 MET A C 1
ATOM 890 O O . MET A 1 111 ? 4.701 -1.724 -22.408 1.00 90.88 111 MET A O 1
ATOM 894 N N . TYR A 1 112 ? 5.509 0.259 -21.725 1.00 88.81 112 TYR A N 1
ATOM 895 C CA . TYR A 1 112 ? 6.931 -0.063 -21.878 1.00 88.81 112 TYR A CA 1
ATOM 896 C C . TYR A 1 112 ? 7.520 -0.890 -20.724 1.00 88.81 112 TYR A C 1
ATOM 898 O O . TYR A 1 112 ? 8.631 -1.399 -20.851 1.00 88.81 112 TYR A O 1
ATOM 906 N N . GLN A 1 113 ? 6.819 -1.021 -19.595 1.00 91.00 113 GLN A N 1
ATOM 907 C CA . GLN A 1 113 ? 7.261 -1.878 -18.491 1.00 91.00 113 GLN A CA 1
ATOM 908 C C . GLN A 1 113 ? 6.834 -3.334 -18.710 1.00 91.00 113 GLN A C 1
ATOM 910 O O . GLN A 1 113 ? 5.977 -3.624 -19.539 1.00 91.00 113 GLN A O 1
ATOM 915 N N . LYS A 1 114 ? 7.438 -4.283 -17.994 1.00 91.69 114 LYS A N 1
ATOM 916 C CA . LYS A 1 114 ? 7.081 -5.702 -18.136 1.00 91.69 114 LYS A CA 1
ATOM 917 C C . LYS A 1 114 ? 5.685 -5.974 -17.561 1.00 91.69 114 LYS A C 1
ATOM 919 O O . LYS A 1 114 ? 5.257 -5.312 -16.616 1.00 91.69 114 LYS A O 1
ATOM 924 N N . LYS A 1 115 ? 4.984 -6.957 -18.129 1.00 93.88 115 LYS A N 1
ATOM 925 C CA . LYS A 1 115 ? 3.767 -7.514 -17.522 1.00 93.88 115 LYS A CA 1
ATOM 926 C C . LYS A 1 115 ? 4.114 -8.224 -16.210 1.00 93.88 115 LYS A C 1
ATOM 928 O O . LYS A 1 115 ? 5.221 -8.747 -16.088 1.00 93.88 115 LYS A O 1
ATOM 933 N N . GLY A 1 116 ? 3.194 -8.225 -15.247 1.00 92.94 116 GLY A N 1
ATOM 934 C CA . GLY A 1 116 ? 3.388 -8.889 -13.954 1.00 92.94 116 GLY A CA 1
ATOM 935 C C . GLY A 1 116 ? 4.517 -8.308 -13.099 1.00 92.94 116 GLY A C 1
ATOM 936 O O . GLY A 1 116 ? 5.073 -9.013 -12.263 1.00 92.94 116 GLY A O 1
ATOM 937 N N . LEU A 1 117 ? 4.898 -7.039 -13.295 1.00 92.81 117 LEU A N 1
ATOM 938 C CA . LEU A 1 117 ? 6.076 -6.467 -12.630 1.00 92.81 117 LEU A CA 1
ATOM 939 C C . LEU A 1 117 ? 5.975 -6.415 -11.094 1.00 92.81 117 LEU A C 1
ATOM 941 O O . LEU A 1 117 ? 7.001 -6.273 -10.435 1.00 92.81 117 LEU A O 1
ATOM 945 N N . TYR A 1 118 ? 4.768 -6.512 -10.525 1.00 94.50 118 TYR A N 1
ATOM 946 C CA . TYR A 1 118 ? 4.581 -6.538 -9.070 1.00 94.50 118 TYR A CA 1
ATOM 947 C C . TYR A 1 118 ? 4.776 -7.933 -8.474 1.00 94.50 118 TYR A C 1
ATOM 949 O O . TYR A 1 118 ? 4.979 -8.025 -7.268 1.00 94.50 118 TYR A O 1
ATOM 957 N N . LEU A 1 119 ? 4.750 -9.004 -9.281 1.00 95.12 119 LEU A N 1
ATOM 958 C CA . LEU A 1 119 ? 4.812 -10.386 -8.787 1.00 95.12 119 LEU A CA 1
ATOM 959 C C . LEU A 1 119 ? 5.993 -10.632 -7.833 1.00 95.12 119 LEU A C 1
ATOM 961 O O . LEU A 1 119 ? 5.737 -11.130 -6.741 1.00 95.12 119 LEU A O 1
ATOM 965 N N . PRO A 1 120 ? 7.240 -10.207 -8.133 1.00 94.69 120 PRO A N 1
ATOM 966 C CA . PRO A 1 120 ? 8.361 -10.430 -7.215 1.00 94.69 120 PRO A CA 1
ATOM 967 C C . PRO A 1 120 ? 8.207 -9.692 -5.878 1.00 94.69 120 PRO A C 1
ATOM 969 O O . PRO A 1 120 ? 8.676 -10.156 -4.846 1.00 94.69 120 PRO A O 1
ATOM 972 N N . TYR A 1 121 ? 7.548 -8.530 -5.879 1.00 95.25 121 TYR A N 1
ATOM 973 C CA . TYR A 1 121 ? 7.315 -7.731 -4.674 1.00 95.25 121 TYR A CA 1
ATOM 974 C C . TYR A 1 121 ? 6.175 -8.306 -3.831 1.00 95.25 121 TYR A C 1
ATOM 976 O O . TYR A 1 121 ? 6.267 -8.367 -2.605 1.00 95.25 121 TYR A O 1
ATOM 984 N N . ASN A 1 122 ? 5.119 -8.775 -4.488 1.00 95.69 122 ASN A N 1
ATOM 985 C CA . ASN A 1 122 ? 3.985 -9.394 -3.819 1.00 95.69 122 ASN A CA 1
ATOM 986 C C . ASN A 1 122 ? 4.308 -10.810 -3.330 1.00 95.69 122 ASN A C 1
ATOM 988 O O . ASN A 1 122 ? 3.722 -11.241 -2.344 1.00 95.69 122 ASN A O 1
ATOM 992 N N . GLU A 1 123 ? 5.280 -11.500 -3.933 1.00 96.12 123 GLU A N 1
ATOM 993 C CA . GLU A 1 123 ? 5.830 -12.754 -3.404 1.00 96.12 123 GLU A CA 1
ATOM 994 C C . GLU A 1 123 ? 6.495 -12.538 -2.040 1.00 96.12 123 GLU A C 1
ATOM 996 O O . GLU A 1 123 ? 6.291 -13.321 -1.112 1.00 96.12 123 GLU A O 1
ATOM 1001 N N . ILE A 1 124 ? 7.227 -11.431 -1.877 1.00 96.81 124 ILE A N 1
ATOM 1002 C CA . ILE A 1 124 ? 7.812 -11.045 -0.586 1.00 96.81 124 ILE A CA 1
ATOM 1003 C C . ILE A 1 124 ? 6.704 -10.816 0.447 1.00 96.81 124 ILE A C 1
ATOM 1005 O O . ILE A 1 124 ? 6.796 -11.340 1.555 1.00 96.81 124 ILE A O 1
ATOM 1009 N N . LEU A 1 125 ? 5.644 -10.080 0.085 1.00 95.56 125 LEU A N 1
ATOM 1010 C CA . LEU A 1 125 ? 4.496 -9.868 0.976 1.00 95.56 125 LEU A CA 1
ATOM 1011 C C . LEU A 1 125 ? 3.803 -11.177 1.345 1.00 95.56 125 LEU A C 1
ATOM 1013 O O . LEU A 1 125 ? 3.540 -11.410 2.520 1.00 95.56 125 LEU A O 1
ATOM 1017 N N . LYS A 1 126 ? 3.556 -12.047 0.365 1.00 95.88 126 LYS A N 1
ATOM 1018 C CA . LYS A 1 126 ? 2.898 -13.341 0.565 1.00 95.88 126 LYS A CA 1
ATOM 1019 C C . LYS A 1 126 ? 3.654 -14.235 1.548 1.00 95.88 126 LYS A C 1
ATOM 1021 O O . LYS A 1 126 ? 3.032 -14.962 2.309 1.00 95.88 126 LYS A O 1
ATOM 1026 N N . ASN A 1 127 ? 4.983 -14.163 1.549 1.00 96.75 127 ASN A N 1
ATOM 1027 C CA . ASN A 1 127 ? 5.824 -14.901 2.492 1.00 96.75 127 ASN A CA 1
ATOM 1028 C C . ASN A 1 127 ? 5.958 -14.213 3.865 1.00 96.75 127 ASN A C 1
ATOM 1030 O O . ASN A 1 127 ? 6.486 -14.816 4.798 1.00 96.75 127 ASN A O 1
ATOM 1034 N N . ALA A 1 128 ? 5.533 -12.953 3.993 1.00 96.69 128 ALA A N 1
ATOM 1035 C CA . ALA A 1 128 ? 5.698 -12.146 5.199 1.00 96.69 128 ALA A CA 1
ATOM 1036 C C . ALA A 1 128 ? 4.441 -12.053 6.079 1.00 96.69 128 ALA A C 1
ATOM 1038 O O . ALA A 1 128 ? 4.577 -11.739 7.264 1.00 96.69 128 ALA A O 1
ATOM 1039 N N . VAL A 1 129 ? 3.246 -12.272 5.519 1.00 96.75 129 VAL A N 1
ATOM 1040 C CA . VAL A 1 129 ? 1.962 -12.155 6.228 1.00 96.75 129 VAL A CA 1
ATOM 1041 C C . VAL A 1 129 ? 1.006 -13.294 5.870 1.00 96.75 129 VAL A C 1
ATOM 1043 O O . VAL A 1 129 ? 1.062 -13.836 4.772 1.00 96.75 129 VAL A O 1
ATOM 1046 N N . ASP A 1 130 ? 0.080 -13.605 6.780 1.00 96.06 130 ASP A N 1
ATOM 1047 C CA . ASP A 1 130 ? -0.850 -14.739 6.648 1.00 96.06 130 ASP A CA 1
ATOM 1048 C C . ASP A 1 130 ? -2.189 -14.390 5.965 1.00 96.06 130 ASP A C 1
ATOM 1050 O O . ASP A 1 130 ? -3.107 -15.211 5.924 1.00 96.06 130 ASP A O 1
ATOM 1054 N N . VAL A 1 131 ? -2.334 -13.172 5.434 1.00 97.19 131 VAL A N 1
ATOM 1055 C CA . VAL A 1 131 ? -3.555 -12.726 4.740 1.00 97.19 131 VAL A CA 1
ATOM 1056 C C . VAL A 1 131 ? -3.415 -12.813 3.218 1.00 97.19 131 VAL A C 1
ATOM 1058 O O . VAL A 1 131 ? -2.306 -12.685 2.692 1.00 97.19 131 VAL A O 1
ATOM 1061 N N . PRO A 1 132 ? -4.525 -12.970 2.473 1.00 97.25 132 PRO A N 1
ATOM 1062 C CA . PRO A 1 132 ? -4.513 -12.909 1.017 1.00 97.25 132 PRO A CA 1
ATOM 1063 C C . PRO A 1 132 ? -3.843 -11.643 0.461 1.00 97.25 132 PRO A C 1
ATOM 1065 O O . PRO A 1 132 ? -4.155 -10.518 0.865 1.00 97.25 132 PRO A O 1
ATOM 1068 N N . ILE A 1 133 ? -2.974 -11.839 -0.534 1.00 97.00 133 ILE A N 1
ATOM 1069 C CA . ILE A 1 133 ? -2.360 -10.764 -1.316 1.00 97.00 133 ILE A CA 1
ATOM 1070 C C . ILE A 1 133 ? -3.035 -10.698 -2.685 1.00 97.00 133 ILE A C 1
ATOM 1072 O O . ILE A 1 133 ? -3.001 -11.655 -3.456 1.00 97.00 133 ILE A O 1
ATOM 1076 N N . ILE A 1 134 ? -3.648 -9.560 -2.997 1.00 95.69 134 ILE A N 1
ATOM 1077 C CA . ILE A 1 134 ? -4.288 -9.303 -4.290 1.00 95.69 134 ILE A CA 1
ATOM 1078 C C . ILE A 1 134 ? -3.285 -8.550 -5.161 1.00 95.69 134 ILE A C 1
ATOM 1080 O O . ILE A 1 134 ? -2.888 -7.439 -4.822 1.00 95.69 134 ILE A O 1
ATOM 1084 N N . THR A 1 135 ? -2.875 -9.144 -6.281 1.00 93.50 135 THR A N 1
ATOM 1085 C CA . THR A 1 135 ? -1.794 -8.599 -7.114 1.00 93.50 135 THR A CA 1
ATOM 1086 C C . THR A 1 135 ? -2.309 -7.770 -8.287 1.00 93.50 135 THR A C 1
ATOM 1088 O O . THR A 1 135 ? -3.104 -8.240 -9.100 1.00 93.50 135 THR A O 1
ATOM 1091 N N . ALA A 1 136 ? -1.807 -6.538 -8.402 1.00 89.25 136 ALA A N 1
ATOM 1092 C CA . ALA A 1 136 ? -1.957 -5.686 -9.582 1.00 89.25 136 ALA A CA 1
ATOM 1093 C C . ALA A 1 136 ? -0.677 -5.701 -10.452 1.00 89.25 136 ALA A C 1
ATOM 1095 O O . ALA A 1 136 ? 0.178 -6.566 -10.305 1.00 89.25 136 ALA A O 1
ATOM 1096 N N . GLY A 1 137 ? -0.523 -4.736 -11.367 1.00 89.88 137 GLY A N 1
ATOM 1097 C CA . GLY A 1 137 ? 0.741 -4.540 -12.093 1.00 89.88 137 GLY A CA 1
ATOM 1098 C C . GLY A 1 137 ? 0.789 -5.231 -13.451 1.00 89.88 137 GLY A C 1
ATOM 1099 O O . GLY A 1 137 ? 1.643 -6.078 -13.704 1.00 89.88 137 GLY A O 1
ATOM 1100 N N . ARG A 1 138 ? -0.118 -4.830 -14.352 1.00 92.62 138 ARG A N 1
ATOM 1101 C CA . ARG A 1 138 ? -0.200 -5.338 -15.735 1.00 92.62 138 ARG A CA 1
ATOM 1102 C C . ARG A 1 138 ? -0.425 -6.849 -15.824 1.00 92.62 138 ARG A C 1
ATOM 1104 O O . ARG A 1 138 ? 0.263 -7.554 -16.559 1.00 92.62 138 ARG A O 1
ATOM 1111 N N . MET A 1 139 ? -1.431 -7.319 -15.091 1.00 92.31 139 MET A N 1
ATOM 1112 C CA . MET A 1 139 ? -1.928 -8.703 -15.090 1.00 92.31 139 MET A CA 1
ATOM 1113 C C . MET A 1 139 ? -2.898 -8.968 -16.261 1.00 92.31 139 MET A C 1
ATOM 1115 O O . MET A 1 139 ? -3.875 -9.692 -16.131 1.00 92.31 139 MET A O 1
ATOM 1119 N N . GLU A 1 140 ? -2.668 -8.317 -17.403 1.00 90.94 140 GLU A N 1
ATOM 11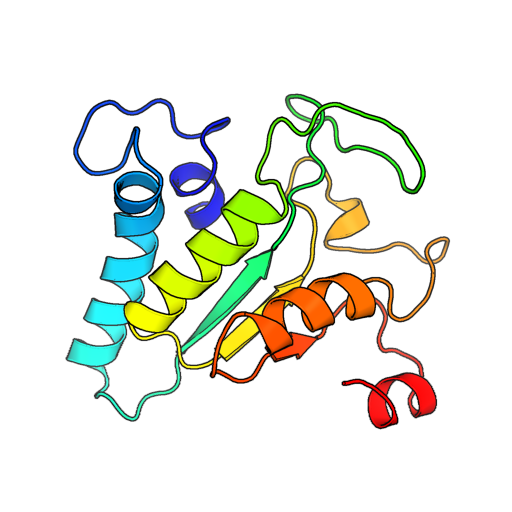20 C CA . GLU A 1 140 ? -3.533 -8.360 -18.597 1.00 90.94 140 GLU A CA 1
ATOM 1121 C C . GLU A 1 140 ? -3.349 -9.628 -19.449 1.00 90.94 140 GLU A C 1
ATOM 1123 O O . GLU A 1 140 ? -4.004 -9.798 -20.473 1.00 90.94 140 GLU A O 1
ATOM 1128 N N . ASP A 1 141 ? -2.428 -10.500 -19.046 1.00 91.81 141 ASP A N 1
ATOM 1129 C CA . ASP A 1 141 ? -2.169 -11.792 -19.663 1.00 91.81 141 ASP A CA 1
ATOM 1130 C C . ASP A 1 141 ? -2.822 -12.901 -18.819 1.00 91.81 141 ASP A C 1
ATOM 1132 O O . ASP A 1 141 ? -2.426 -13.074 -17.663 1.00 91.81 141 ASP A O 1
ATOM 1136 N N . PRO A 1 142 ? -3.834 -13.619 -19.345 1.00 92.56 142 PRO A N 1
ATOM 1137 C CA . PRO A 1 142 ? -4.557 -14.631 -18.580 1.00 92.56 142 PRO A CA 1
ATOM 1138 C C . PRO A 1 142 ? -3.690 -15.796 -18.097 1.00 92.56 142 PRO A C 1
ATOM 1140 O O . PRO A 1 142 ? -3.951 -16.309 -17.013 1.00 92.56 142 PRO A O 1
ATOM 1143 N N . GLU A 1 143 ? -2.675 -16.206 -18.866 1.00 93.81 143 GLU A N 1
ATOM 1144 C CA . GLU A 1 143 ? -1.775 -17.296 -18.460 1.00 93.81 143 GLU A CA 1
ATOM 1145 C C . GLU A 1 143 ? -0.935 -16.846 -17.264 1.00 93.81 143 GLU A C 1
ATOM 1147 O O . GLU A 1 143 ? -0.937 -17.492 -16.220 1.00 93.81 143 GLU A O 1
ATOM 1152 N N . LEU A 1 144 ? -0.343 -15.652 -17.360 1.00 92.50 144 LEU A N 1
ATOM 1153 C CA . LEU A 1 144 ? 0.396 -15.034 -16.257 1.00 92.50 144 LEU A CA 1
ATOM 1154 C C . LEU A 1 144 ? -0.481 -14.845 -15.013 1.00 92.50 144 LEU A C 1
ATOM 1156 O O . LEU A 1 144 ? -0.006 -15.038 -13.900 1.00 92.50 144 LEU A O 1
ATOM 1160 N N . ALA A 1 145 ? -1.746 -14.455 -15.185 1.00 92.50 145 ALA A N 1
ATOM 1161 C CA . ALA A 1 145 ? -2.676 -14.288 -14.072 1.00 92.50 145 ALA A CA 1
ATOM 1162 C C . ALA A 1 145 ? -3.077 -15.622 -13.425 1.00 92.50 145 ALA A C 1
ATOM 1164 O O . ALA A 1 145 ? -3.271 -15.662 -12.214 1.00 92.50 145 ALA A O 1
ATOM 1165 N N . SER A 1 146 ? -3.192 -16.696 -14.211 1.00 92.44 146 SER A N 1
ATOM 1166 C CA . SER A 1 146 ? -3.484 -18.043 -13.709 1.00 92.44 146 SER A CA 1
ATOM 1167 C C . SER A 1 146 ? -2.293 -18.659 -12.973 1.00 92.44 146 SER A C 1
ATOM 1169 O O . SER A 1 146 ? -2.495 -19.359 -11.985 1.00 92.44 146 SER A O 1
ATOM 1171 N N . ASP A 1 147 ? -1.075 -18.396 -13.445 1.00 91.00 147 ASP A N 1
ATOM 1172 C CA . ASP A 1 147 ? 0.172 -18.879 -12.838 1.00 91.00 147 ASP A CA 1
ATOM 1173 C C . ASP A 1 147 ? 0.643 -17.997 -11.668 1.00 91.00 147 ASP A C 1
ATOM 1175 O O . ASP A 1 147 ? 1.644 -18.296 -11.014 1.00 91.00 147 ASP A O 1
ATOM 1179 N N . ALA A 1 148 ? -0.050 -16.882 -11.416 1.00 85.25 148 ALA A N 1
ATOM 1180 C CA . ALA A 1 148 ? 0.307 -15.937 -10.374 1.00 85.25 148 ALA A CA 1
ATOM 1181 C C . ALA A 1 148 ? 0.162 -16.559 -8.980 1.00 85.25 148 ALA A C 1
ATOM 1183 O O . ALA A 1 148 ? -0.845 -17.185 -8.657 1.00 85.25 148 ALA A O 1
ATOM 1184 N N . ILE A 1 149 ? 1.192 -16.309 -8.171 1.00 63.41 149 ILE A N 1
ATOM 1185 C CA . ILE A 1 149 ? 1.420 -16.819 -6.816 1.00 63.41 149 ILE A CA 1
ATOM 1186 C C . ILE A 1 149 ? 0.192 -16.892 -5.916 1.00 63.41 149 ILE A C 1
ATOM 1188 O O . ILE A 1 149 ? -0.288 -15.858 -5.393 1.00 63.41 149 ILE A O 1
#

Secondary structure (DSSP, 8-state):
-HHHHHH-TTT----STTSSSHHHHHHHHHHHHHHHHHHH-TTS--EEEEES---EEETTEEPPTT-----SS--HHHHHHHHHHHHHHT-SEEEEE---STTHHHHS--TTSPTTTTHHHHHHHHHH-SS-EEE-SS---HHHHHS--

pLDDT: mean 95.15, std 3.87, range [63.41, 98.62]

InterPro domains:
  IPR001155 NADH:flavin oxidoreductase/NADH oxidase, N-terminal [PF00724] (1-146)
  IPR013785 Aldolase-type TIM barrel [G3DSA:3.20.20.70] (1-149)
  IPR051793 NADH:flavin oxidoreductase/NADH oxidase [PTHR42917] (1-148)